Protein 2NQC (pdb70)

GO terms:
  GO:0008092 cytoskeletal protein binding (F, IPI)
  GO:0042802 identical protein binding (F, IPI)
  GO:0005515 protein binding (F, IPI)
  GO:0005737 cytoplasm (C, IDA)
  GO:0045214 sarcomere organization (P, IMP)
  GO:0005829 cytosol (C, TAS)
  GO:0042383 sarcolemma (C, IDA)
  GO:0043034 costamere (C, TAS)
  GO:0030506 ankyrin binding (F, IPI)
  GO:0005829 cytosol (C, IDA)
  GO:0005925 focal adhesion (C, HDA)

Foldseek 3Di:
DWALQPKDKDADQLAAEEAPDKGKIFIARPRGPDWDKDKDKDDPDHWDWDWDQDPRHTIIMIHHQAFDKMFIFIDIRDDDTHPCHRRIYGYYDHRHD

Sequence (97 aa):
AGDPGLVSAYGPGLEGGTTGVSSEFIVNTLNAGSGALSVTIDGPSKVQLDCRECPEGHVVTYTPMAPGNYLIAIKYGGPQHIVGSPFKAKVTGPRLS

Secondary structure (DSSP, 8-state):
---GGG-EEESGGGTEEETTS-EEEEEE-TTS-S--EEEEEESSS--EEEEEEETTEEEEEEE--S-EEEEEEEEESSSPBPTTPSEEEEEESPPP-

CATH classification: 2.60.40.10

Radius of gyration: 13.26 Å; Cα contacts (8 Å, |Δi|>4): 260; chains: 1; bounding box: 26×33×33 Å

Solvent-accessible surface area: 5419 Å² total; per-residue (Å²): 105,32,68,19,47,93,6,62,21,116,19,107,0,13,133,16,23,65,13,38,88,68,10,83,1,20,0,40,17,128,124,1,52,104,31,79,44,44,32,65,16,95,39,51,19,206,25,136,69,85,75,178,134,39,118,86,3,32,20,2,43,1,39,0,77,0,50,18,64,0,80,0,16,0,68,8,18,43,119,114,72,4,119,49,14,71,36,130,0,108,2,81,36,100,147,67,169

Organism: Homo sapiens (NCBI:txid9606)

InterPro domains:
  IPR001298 Filamin/ABP280 repeat [SM00557] (274-371)
  IPR001298 Filamin/ABP280 repeat [SM00557] (374-471)
  IPR001298 Filamin/ABP280 repeat [SM00557] (473-568)
  IPR001298 Filamin/ABP280 repeat [SM00557] (570-661)
  IPR001298 Filamin/ABP280 repeat [SM00557] (666-761)
  IPR001298 Filamin/ABP280 repeat [SM00557] (763-864)
  IPR001298 Filamin/ABP280 repeat [SM00557] (866-963)
  IPR001298 Filamin/ABP280 repeat [SM00557] (965-1059)
  IPR001298 Filamin/ABP280 repeat [SM00557] (1061-1152)
  IPR001298 Filamin/ABP280 repeat [SM00557] (1154-1247)
  IPR001298 Filamin/ABP280 repeat [SM00557] (1249-1347)
  IPR001298 Filamin/ABP280 repeat [SM00557] (1349-1440)
  IPR001298 Filamin/ABP280 repeat [SM00557] (1442-1536)
  IPR001298 Filamin/ABP280 repeat [SM00557] (1538-1633)
  IPR001298 Filamin/ABP280 repeat [SM00557] (1635-1737)
  IPR001298 Filamin/ABP280 repeat [SM00557] (1776-1857)
  IPR001298 Filamin/ABP280 repeat [SM00557] (1858-1949)
  IPR001298 Filamin/ABP280 repeat [SM00557] (1950-2036)
  IPR001298 Filamin/ABP280 repeat [SM00557] (2040-2131)
  IPR001298 Filamin/ABP280 repeat [SM00557] (2216-2309)

Structure (mmCIF, N/CA/C/O backbone):
data_2NQC
#
_entry.id   2NQC
#
_cell.length_a   52.141
_cell.length_b   52.141
_cell.length_c   69.216
_cell.angle_alpha   90.000
_cell.angle_beta   90.000
_cell.angle_gamma   120.000
#
_symmetry.space_group_name_H-M   'P 31 2 1'
#
loop_
_entity.id
_entity.type
_entity.pdbx_description
1 polymer Filamin-C
2 non-polymer 'NICKEL (II) ION'
3 non-polymer IMIDAZOLE
4 non-polymer GLYCEROL
5 water water
#
loop_
_atom_site.group_PDB
_atom_site.id
_atom_site.type_symbol
_atom_site.label_atom_id
_atom_site.label_alt_id
_atom_site.label_comp_id
_atom_site.label_asym_id
_atom_site.label_entity_id
_atom_site.label_seq_id
_atom_site.pdbx_PDB_ins_code
_atom_site.Cartn_x
_atom_site.Cartn_y
_atom_site.Cartn_z
_atom_site.occupancy
_atom_site.B_iso_or_equiv
_atom_site.auth_seq_id
_atom_site.auth_comp_id
_atom_site.auth_asym_id
_atom_site.auth_atom_id
_atom_site.pdbx_PDB_model_num
ATOM 1 N N . ALA A 1 42 ? 42.676 -2.115 20.723 1.00 59.28 2482 ALA A N 1
ATOM 2 C CA . ALA A 1 42 ? 41.360 -1.625 21.244 1.00 58.37 2482 ALA A CA 1
ATOM 3 C C . ALA A 1 42 ? 40.217 -2.170 20.417 1.00 58.26 2482 ALA A C 1
ATOM 4 O O . ALA A 1 42 ? 39.465 -1.391 19.825 1.00 59.44 2482 ALA A O 1
ATOM 6 N N . GLY A 1 43 ? 40.075 -3.500 20.391 1.00 56.82 2483 GLY A N 1
ATOM 7 C CA . GLY A 1 43 ? 39.099 -4.180 19.515 1.00 54.79 2483 GLY A CA 1
ATOM 8 C C . GLY A 1 43 ? 39.765 -4.541 18.207 1.00 53.40 2483 GLY A C 1
ATOM 9 O O . GLY A 1 43 ? 40.797 -3.969 17.885 1.00 54.26 2483 GLY A O 1
ATOM 10 N N . ASP A 1 44 ? 39.159 -5.459 17.443 1.00 50.91 2484 ASP A N 1
ATOM 11 C CA . ASP A 1 44 ? 39.767 -6.044 16.245 1.00 48.99 2484 ASP A CA 1
ATOM 12 C C . ASP A 1 44 ? 39.046 -5.657 14.933 1.00 46.94 2484 ASP A C 1
ATOM 13 O O . ASP A 1 44 ? 37.977 -6.180 14.621 1.00 45.28 2484 ASP A O 1
ATOM 18 N N . PRO A 1 45 ? 39.651 -4.752 14.141 1.00 45.28 2485 PRO A N 1
ATOM 19 C CA . PRO A 1 45 ? 39.028 -4.315 12.891 1.00 44.42 2485 PRO A CA 1
ATOM 20 C C . PRO A 1 45 ? 38.832 -5.455 11.884 1.00 42.95 2485 PRO A C 1
ATOM 21 O O . PRO A 1 45 ? 37.975 -5.379 11.015 1.00 42.15 2485 PRO A O 1
ATOM 25 N N . GLY A 1 46 ? 39.616 -6.522 12.024 1.00 42.08 2486 GLY A N 1
ATOM 26 C CA . GLY A 1 46 ? 39.513 -7.659 11.140 1.00 41.42 2486 GLY A CA 1
ATOM 27 C C . GLY A 1 46 ? 38.219 -8.421 11.300 1.00 40.40 2486 GLY A C 1
ATOM 28 O O . GLY A 1 46 ? 37.883 -9.216 10.453 1.00 40.80 2486 GLY A O 1
ATOM 29 N N . LEU A 1 47 ? 37.489 -8.178 12.389 1.00 40.06 2487 LEU A N 1
ATOM 30 C CA . LEU A 1 47 ? 36.244 -8.886 12.674 1.00 39.33 2487 LEU A CA 1
ATOM 31 C C . LEU A 1 47 ? 35.016 -8.023 12.392 1.00 39.46 2487 LEU A C 1
ATOM 32 O O . LEU A 1 47 ? 33.893 -8.428 12.687 1.00 38.37 2487 LEU A O 1
ATOM 37 N N . VAL A 1 48 ? 35.235 -6.836 11.818 1.00 38.66 2488 VAL A N 1
ATOM 38 C CA . VAL A 1 48 ? 34.140 -5.933 11.472 1.00 38.48 2488 VAL A CA 1
ATOM 39 C C . VAL A 1 48 ? 33.681 -6.197 10.049 1.00 38.14 2488 VAL A C 1
ATOM 40 O O . VAL A 1 48 ? 34.487 -6.166 9.118 1.00 38.35 2488 VAL A O 1
ATOM 44 N N . SER A 1 49 ? 32.394 -6.434 9.867 1.00 38.30 2489 SER A N 1
ATOM 45 C CA . SER A 1 49 ? 31.889 -6.578 8.525 1.00 39.71 2489 SER A CA 1
ATOM 46 C C . SER A 1 49 ? 30.937 -5.441 8.167 1.00 40.23 2489 SER A C 1
ATOM 47 O O . SER A 1 49 ? 30.265 -4.853 9.033 1.00 40.07 2489 SER A O 1
ATOM 50 N N . ALA A 1 50 ? 30.907 -5.113 6.888 1.00 39.84 2490 ALA A N 1
ATOM 51 C CA . ALA A 1 50 ? 30.012 -4.074 6.416 1.00 40.63 2490 ALA A CA 1
ATOM 52 C C . ALA A 1 50 ? 29.337 -4.533 5.149 1.00 40.89 2490 ALA A C 1
ATOM 53 O O . ALA A 1 50 ? 29.967 -5.197 4.324 1.00 41.44 2490 ALA A O 1
ATOM 55 N N . TYR A 1 51 ? 28.060 -4.207 4.993 1.00 41.00 2491 TYR A N 1
ATOM 56 C CA . TYR A 1 51 ? 27.347 -4.548 3.763 1.00 41.43 2491 TYR A CA 1
ATOM 57 C C . TYR A 1 51 ? 26.150 -3.642 3.510 1.00 40.95 2491 TYR A C 1
ATOM 58 O O . TYR A 1 51 ? 25.579 -3.069 4.437 1.00 39.61 2491 TYR A O 1
ATOM 67 N N . GLY A 1 52 ? 25.776 -3.545 2.238 1.00 41.14 2492 GLY A N 1
ATOM 68 C CA . GLY A 1 52 ? 24.529 -2.910 1.834 1.00 41.64 2492 GLY A CA 1
ATOM 69 C C . GLY A 1 52 ? 24.676 -2.011 0.629 1.00 41.45 2492 GLY A C 1
ATOM 70 O O . GLY A 1 52 ? 25.797 -1.650 0.243 1.00 40.84 2492 GLY A O 1
ATOM 71 N N . PRO A 1 53 ? 23.530 -1.593 0.060 1.00 41.96 2493 PRO A N 1
ATOM 72 C CA . PRO A 1 53 ? 23.515 -0.877 -1.207 1.00 41.33 2493 PRO A CA 1
ATOM 73 C C . PRO A 1 53 ? 24.336 0.400 -1.151 1.00 40.64 2493 PRO A C 1
ATOM 74 O O . PRO A 1 53 ? 24.997 0.758 -2.146 1.00 39.21 2493 PRO A O 1
ATOM 78 N N . GLY A 1 54 ? 24.319 1.064 0.016 1.00 39.18 2494 GLY A N 1
ATOM 79 C CA . GLY A 1 54 ? 24.978 2.340 0.172 1.00 38.99 2494 GLY A CA 1
ATOM 80 C C . GLY A 1 54 ? 26.484 2.280 0.058 1.00 38.49 2494 GLY A C 1
ATOM 81 O O . GLY A 1 54 ? 27.124 3.303 -0.112 1.00 38.33 2494 GLY A O 1
ATOM 82 N N . LEU A 1 55 ? 27.065 1.090 0.178 1.00 38.47 2495 LEU A N 1
ATOM 83 C CA . LEU A 1 55 ? 28.501 0.924 0.008 1.00 40.19 2495 LEU A CA 1
ATOM 84 C C . LEU A 1 55 ? 28.934 0.965 -1.478 1.00 40.67 2495 LEU A C 1
ATOM 85 O O . LEU A 1 55 ? 30.111 1.182 -1.789 1.00 39.63 2495 LEU A O 1
ATOM 90 N N . GLU A 1 56 ? 27.986 0.757 -2.382 1.00 42.07 2496 GLU A N 1
ATOM 91 C CA . GLU A 1 56 ? 28.286 0.640 -3.808 1.00 44.17 2496 GLU A CA 1
ATOM 92 C C . GLU A 1 56 ? 27.772 1.809 -4.639 1.00 44.00 2496 GLU A C 1
ATOM 93 O O . GLU A 1 56 ? 28.284 2.085 -5.716 1.00 44.42 2496 GLU A O 1
ATOM 99 N N . GLY A 1 57 ? 26.723 2.467 -4.179 1.00 44.10 2497 GLY A N 1
ATOM 100 C CA . GLY A 1 57 ? 26.109 3.489 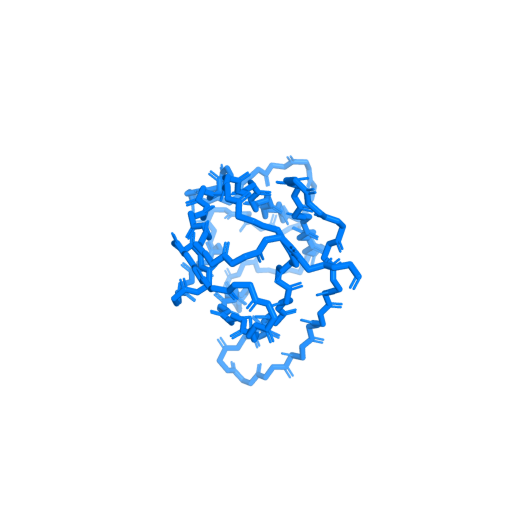-5.013 1.00 43.72 2497 GLY A CA 1
ATOM 101 C C . GLY A 1 57 ? 24.935 4.197 -4.394 1.00 43.02 2497 GLY A C 1
ATOM 102 O O . GLY A 1 57 ? 24.617 3.984 -3.236 1.00 42.83 2497 GLY A O 1
ATOM 103 N N . GLY A 1 58 ? 24.272 5.008 -5.216 1.00 41.71 2498 GLY A N 1
ATOM 104 C CA . GLY A 1 58 ? 23.087 5.739 -4.799 1.00 40.79 2498 GLY A CA 1
ATOM 105 C C . GLY A 1 58 ? 22.748 6.761 -5.856 1.00 39.09 2498 GLY A C 1
ATOM 106 O O . GLY A 1 58 ? 23.401 6.819 -6.883 1.00 38.41 2498 GLY A O 1
ATOM 107 N N . THR A 1 59 ? 21.736 7.575 -5.586 1.00 37.75 2499 THR A N 1
ATOM 108 C CA . THR A 1 59 ? 21.319 8.624 -6.505 1.00 37.39 2499 THR A CA 1
ATOM 109 C C . THR A 1 59 ? 21.117 9.891 -5.720 1.00 35.90 2499 THR A C 1
ATOM 110 O O . THR A 1 59 ? 20.777 9.837 -4.535 1.00 34.14 2499 THR A O 1
ATOM 114 N N . THR A 1 60 ? 21.309 11.042 -6.380 1.00 34.99 2500 THR A N 1
ATOM 115 C CA . THR A 1 60 ? 21.367 12.314 -5.664 1.00 35.19 2500 THR A CA 1
ATOM 116 C C . THR A 1 60 ? 20.011 12.651 -5.051 1.00 34.83 2500 THR A C 1
ATOM 117 O O . THR A 1 60 ? 18.973 12.417 -5.658 1.00 34.70 2500 THR A O 1
ATOM 121 N N . GLY A 1 61 ? 20.041 13.152 -3.830 1.00 33.98 2501 GLY A N 1
ATOM 122 C CA . GLY A 1 61 ? 18.830 13.507 -3.117 1.00 34.20 2501 GLY A CA 1
ATOM 123 C C . GLY A 1 61 ? 18.057 12.331 -2.540 1.00 34.12 2501 GLY A C 1
ATOM 124 O O . GLY A 1 61 ? 17.017 12.523 -1.943 1.00 34.84 2501 GLY A O 1
ATOM 125 N N . VAL A 1 62 ? 18.541 11.109 -2.718 1.00 34.34 2502 VAL A N 1
ATOM 126 C CA . VAL A 1 62 ? 17.872 9.920 -2.161 1.00 34.11 2502 VAL A CA 1
ATOM 127 C C . VAL A 1 62 ? 18.817 9.317 -1.129 1.00 33.21 2502 VAL A C 1
ATOM 128 O O . VAL A 1 62 ? 20.021 9.254 -1.370 1.00 33.20 2502 VAL A O 1
ATOM 132 N N . SER A 1 63 ? 18.304 8.869 0.004 1.00 32.25 2503 SER A N 1
ATOM 133 C CA . SER A 1 63 ? 19.181 8.276 1.016 1.00 33.49 2503 SER A CA 1
ATOM 134 C C . SER A 1 63 ? 19.651 6.865 0.640 1.00 33.74 2503 SER A C 1
ATOM 135 O O . SER A 1 63 ? 18.922 6.087 0.003 1.00 32.37 2503 SER A O 1
ATOM 138 N N . SER A 1 64 ? 20.873 6.572 1.048 1.00 33.87 2504 SER A N 1
ATOM 139 C CA . SER A 1 64 ? 21.492 5.274 0.907 1.00 35.43 2504 SER A CA 1
ATOM 140 C C . SER A 1 64 ? 21.818 4.749 2.289 1.00 35.53 2504 SER A C 1
ATOM 141 O O . SER A 1 64 ? 22.085 5.538 3.206 1.00 34.78 2504 SER A O 1
ATOM 144 N N . GLU A 1 65 ? 21.862 3.429 2.434 1.00 35.42 2505 GLU A N 1
ATOM 145 C CA . GLU A 1 65 ? 22.064 2.811 3.728 1.00 35.85 2505 GLU A CA 1
ATOM 146 C C . GLU A 1 65 ? 23.032 1.642 3.618 1.00 35.62 2505 GLU A C 1
ATOM 147 O O . GLU A 1 65 ? 23.118 0.970 2.587 1.00 34.50 2505 GLU A O 1
ATOM 153 N N . PHE A 1 66 ? 23.779 1.413 4.688 1.00 34.98 2506 PHE A N 1
ATOM 154 C CA . PHE A 1 66 ? 24.555 0.196 4.834 1.00 34.61 2506 PHE A CA 1
ATOM 155 C C . PHE A 1 66 ? 24.684 -0.123 6.320 1.00 35.21 2506 PHE A C 1
ATOM 156 O O . PHE A 1 66 ? 24.368 0.723 7.201 1.00 32.76 2506 PHE A O 1
ATOM 164 N N . ILE A 1 67 ? 25.148 -1.335 6.596 1.00 35.83 2507 ILE A N 1
ATOM 165 C CA . ILE A 1 67 ? 25.220 -1.842 7.963 1.00 36.56 2507 ILE A CA 1
ATOM 166 C C . ILE A 1 67 ? 26.648 -2.212 8.261 1.00 36.49 2507 ILE A C 1
ATOM 167 O O . ILE A 1 67 ? 27.310 -2.838 7.439 1.00 36.85 2507 ILE A O 1
ATOM 172 N N . VAL A 1 68 ? 27.139 -1.783 9.420 1.00 35.90 2508 VAL A N 1
ATOM 173 C CA . VAL A 1 68 ? 28.454 -2.141 9.899 1.00 35.85 2508 VAL A CA 1
ATOM 174 C C . VAL A 1 68 ? 28.239 -2.964 11.168 1.00 35.81 2508 VAL A C 1
ATOM 175 O O . VAL A 1 68 ? 27.700 -2.457 12.161 1.00 35.51 2508 VAL A O 1
ATOM 179 N N . ASN A 1 69 ? 28.660 -4.214 11.130 1.00 35.55 2509 ASN A N 1
ATOM 180 C CA . ASN A 1 69 ? 28.517 -5.131 12.258 1.00 36.26 2509 ASN A CA 1
ATOM 181 C C . ASN A 1 69 ? 29.833 -5.274 13.034 1.00 35.48 2509 ASN A C 1
ATOM 182 O O . ASN A 1 69 ? 30.837 -5.698 12.484 1.00 34.93 2509 ASN A O 1
ATOM 187 N N . THR A 1 70 ? 29.816 -4.895 14.300 1.00 36.64 2510 THR A N 1
ATOM 188 C CA . THR A 1 70 ? 31.000 -4.898 15.157 1.00 37.70 2510 THR A CA 1
ATOM 189 C C . THR A 1 70 ? 30.881 -5.890 16.327 1.00 38.14 2510 THR A C 1
ATOM 190 O O . THR A 1 70 ? 31.701 -5.874 17.255 1.00 37.10 2510 THR A O 1
ATOM 194 N N . LEU A 1 71 ? 29.863 -6.750 16.281 1.00 39.41 2511 LEU A N 1
ATOM 195 C CA . LEU A 1 71 ? 29.460 -7.541 17.461 1.00 40.17 2511 LEU A CA 1
ATOM 196 C C . LEU A 1 71 ? 30.520 -8.532 17.942 1.00 40.18 2511 LEU A C 1
ATOM 197 O O . LEU A 1 71 ? 30.589 -8.795 19.146 1.00 39.76 2511 LEU A O 1
ATOM 202 N N . ASN A 1 72 ? 31.344 -9.059 17.026 1.00 38.86 2512 ASN A N 1
ATOM 203 C CA . ASN A 1 72 ? 32.434 -9.972 17.384 1.00 39.19 2512 ASN A CA 1
ATOM 204 C C . ASN A 1 72 ? 33.801 -9.317 17.358 1.00 38.82 2512 ASN A C 1
ATOM 205 O O . ASN A 1 72 ? 34.816 -10.003 17.403 1.00 39.10 2512 ASN A O 1
ATOM 210 N N . ALA A 1 73 ? 33.838 -7.991 17.265 1.00 38.98 2513 ALA A N 1
ATOM 211 C CA . ALA A 1 73 ? 35.085 -7.270 17.086 1.00 40.04 2513 ALA A CA 1
ATOM 212 C C . ALA A 1 73 ? 35.606 -6.660 18.386 1.00 40.63 2513 ALA A C 1
ATOM 213 O O . ALA A 1 73 ? 36.549 -5.892 18.365 1.00 39.95 2513 ALA A O 1
ATOM 215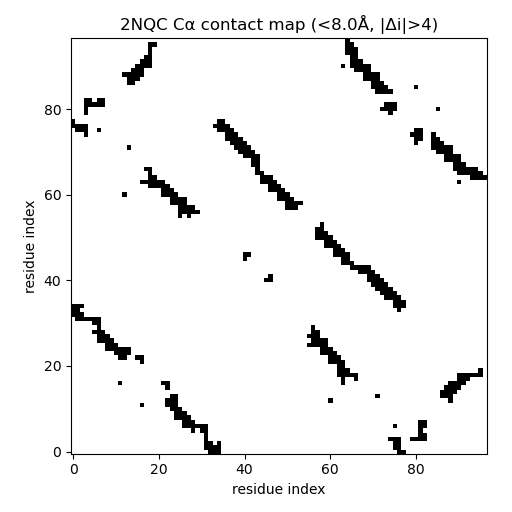 N N . GLY A 1 74 ? 35.002 -7.006 19.519 1.00 41.57 2514 GLY A N 1
ATOM 216 C CA . GLY A 1 74 ? 35.413 -6.424 20.775 1.00 42.65 2514 GLY A CA 1
ATOM 217 C C . GLY A 1 74 ? 34.891 -5.010 20.941 1.00 43.66 2514 GLY A C 1
ATOM 218 O O . GLY A 1 74 ? 33.927 -4.610 20.285 1.00 44.38 2514 GLY A O 1
ATOM 219 N N . SER A 1 75 ? 35.503 -4.261 21.852 1.00 45.06 2515 SER A N 1
ATOM 220 C CA . SER A 1 75 ? 35.048 -2.907 22.193 1.00 45.37 2515 SER A CA 1
ATOM 221 C C . SER A 1 75 ? 36.091 -1.955 21.653 1.00 45.81 2515 SER A C 1
ATOM 222 O O . SER A 1 75 ? 37.253 -2.062 21.986 1.00 48.48 2515 SER A O 1
ATOM 225 N N . GLY A 1 76 ? 35.679 -1.046 20.796 1.00 44.75 2516 GLY A N 1
ATOM 226 C CA . GLY A 1 76 ? 36.571 -0.103 20.144 1.00 43.25 2516 GLY A CA 1
ATOM 227 C C . GLY A 1 76 ? 35.694 0.958 19.502 1.00 42.06 2516 GLY A C 1
ATOM 228 O O . GLY A 1 76 ? 34.486 0.779 19.442 1.00 40.82 2516 GLY A O 1
ATOM 229 N N . ALA A 1 77 ? 36.291 2.065 19.064 1.00 40.76 2517 ALA A N 1
ATOM 230 C CA . ALA A 1 77 ? 35.537 3.143 18.409 1.00 40.97 2517 ALA A CA 1
ATOM 231 C C . ALA A 1 77 ? 35.421 2.863 16.924 1.00 40.39 2517 ALA A C 1
ATOM 232 O O . ALA A 1 77 ? 36.404 2.467 16.285 1.00 39.51 2517 ALA A O 1
ATOM 234 N N . LEU A 1 78 ? 34.211 3.031 16.395 1.00 39.37 2518 LEU A N 1
ATOM 235 C CA . LEU A 1 78 ? 33.974 2.926 14.968 1.00 39.07 2518 LEU A CA 1
ATOM 236 C C . LEU A 1 78 ? 34.086 4.334 14.378 1.00 38.78 2518 LEU A C 1
ATOM 237 O O . LEU A 1 78 ? 33.552 5.298 14.936 1.00 39.23 2518 LEU A O 1
ATOM 242 N N . SER A 1 79 ? 34.800 4.449 13.272 1.00 37.84 2519 SER A N 1
ATOM 243 C CA . SER A 1 79 ? 34.866 5.689 12.522 1.00 38.01 2519 SER A CA 1
ATOM 244 C C . SER A 1 79 ? 34.319 5.469 11.120 1.00 37.28 2519 SER A C 1
ATOM 245 O O . SER A 1 79 ? 34.759 4.554 10.424 1.00 35.89 2519 SER A O 1
ATOM 248 N N . VAL A 1 80 ? 33.370 6.310 10.699 1.00 36.89 2520 VAL A N 1
ATOM 249 C CA . VAL A 1 80 ? 32.876 6.289 9.322 1.00 37.03 2520 VAL A CA 1
ATOM 250 C C . VAL A 1 80 ? 33.003 7.698 8.738 1.00 37.51 2520 VAL A C 1
ATOM 251 O O . VAL A 1 80 ? 32.443 8.623 9.301 1.00 35.72 2520 VAL A O 1
ATOM 255 N N . THR A 1 81 ? 33.747 7.859 7.640 1.00 38.28 2521 THR A N 1
ATOM 256 C CA . THR A 1 81 ? 33.810 9.140 6.926 1.00 39.09 2521 THR A CA 1
ATOM 257 C C . THR A 1 81 ? 33.405 8.928 5.486 1.00 38.69 2521 THR A C 1
ATOM 258 O O . THR A 1 81 ? 33.624 7.852 4.929 1.00 37.66 2521 THR A O 1
ATOM 262 N N . ILE A 1 82 ? 32.780 9.940 4.883 1.00 38.37 2522 ILE A N 1
ATOM 263 C CA . ILE A 1 82 ? 32.389 9.842 3.489 1.00 38.81 2522 ILE A CA 1
ATOM 264 C C . ILE A 1 82 ? 32.851 11.089 2.765 1.00 39.65 2522 ILE A C 1
ATOM 265 O O . ILE A 1 82 ? 32.493 12.210 3.145 1.00 39.22 2522 ILE A O 1
ATOM 270 N N . ASP A 1 83 ? 33.689 10.893 1.754 1.00 40.70 2523 ASP A N 1
ATOM 271 C CA . ASP A 1 83 ? 34.266 12.010 1.016 1.00 41.30 2523 ASP A CA 1
ATOM 272 C C . ASP A 1 83 ? 33.979 11.877 -0.455 1.00 40.92 2523 ASP A C 1
ATOM 273 O O . ASP A 1 83 ? 34.068 10.795 -1.023 1.00 40.24 2523 ASP A O 1
ATOM 278 N N . GLY A 1 84 ? 33.608 13.000 -1.060 1.00 40.90 2524 GLY A N 1
ATOM 279 C CA . GLY A 1 84 ? 33.224 13.021 -2.462 1.00 41.01 2524 GLY A CA 1
ATOM 280 C C . GLY A 1 84 ? 32.803 14.421 -2.902 1.00 40.54 2524 GLY A C 1
ATOM 281 O O . GLY A 1 84 ? 33.074 15.384 -2.205 1.00 39.12 2524 GLY A O 1
ATOM 282 N N . PRO A 1 85 ? 32.109 14.523 -4.050 1.00 40.44 2525 PRO A N 1
ATOM 283 C CA . PRO A 1 85 ? 31.693 15.804 -4.657 1.00 40.77 2525 PRO A CA 1
ATOM 284 C C . PRO A 1 85 ? 30.692 16.647 -3.868 1.00 40.33 2525 PRO A C 1
ATOM 285 O O . PRO A 1 85 ? 30.417 17.780 -4.245 1.00 39.97 2525 PRO A O 1
ATOM 289 N N . SER A 1 86 ? 30.109 16.101 -2.811 1.00 40.25 2526 SER A N 1
ATOM 290 C CA . SER A 1 86 ? 29.253 16.900 -1.926 1.00 40.91 2526 SER A CA 1
ATOM 291 C C . SER A 1 86 ? 29.521 16.453 -0.497 1.00 41.07 2526 SER A C 1
ATOM 292 O O . SER A 1 86 ? 29.977 15.337 -0.289 1.00 40.02 2526 SER A O 1
ATOM 295 N N . LYS A 1 87 ? 29.262 17.340 0.461 1.00 42.15 2527 LYS A N 1
ATOM 296 C CA . LYS A 1 87 ? 29.329 17.001 1.873 1.00 43.79 2527 LYS A CA 1
ATOM 297 C C . LYS A 1 87 ? 28.050 16.275 2.228 1.00 43.23 2527 LYS A C 1
ATOM 298 O O . LYS A 1 87 ? 26.985 16.838 2.111 1.00 44.73 2527 LYS A O 1
ATOM 304 N N . VAL A 1 88 ? 28.125 15.020 2.608 1.00 42.81 2528 VAL A N 1
ATOM 305 C CA . VAL A 1 88 ? 26.896 14.282 2.914 1.00 43.15 2528 VAL A CA 1
ATOM 306 C C . VAL A 1 88 ? 26.524 14.395 4.376 1.00 42.86 2528 VAL A C 1
ATOM 307 O O . VAL A 1 88 ? 27.374 14.543 5.219 1.00 42.95 2528 VAL A O 1
ATOM 311 N N . GLN A 1 89 ? 25.232 14.310 4.656 1.00 43.53 2529 GLN A N 1
ATOM 312 C CA . GLN A 1 89 ? 24.739 14.192 6.022 1.00 43.08 2529 GLN A CA 1
ATOM 313 C C . GLN A 1 89 ? 24.771 12.720 6.373 1.00 41.97 2529 GLN A C 1
ATOM 314 O O . GLN A 1 89 ? 24.332 11.905 5.576 1.00 42.76 2529 GLN A O 1
ATOM 320 N N . LEU A 1 90 ? 25.311 12.395 7.544 1.00 41.12 2530 LEU A N 1
ATOM 321 C CA . LEU A 1 90 ? 25.469 11.027 8.002 1.00 40.90 2530 LEU A CA 1
ATOM 322 C C . LEU A 1 90 ? 24.704 10.779 9.298 1.00 39.43 2530 LEU A C 1
ATOM 323 O O . LEU A 1 90 ? 24.842 11.545 10.271 1.00 37.03 2530 LEU A O 1
ATOM 328 N N . ASP A 1 91 ? 23.922 9.699 9.319 1.00 37.78 2531 ASP A N 1
ATOM 329 C CA . ASP A 1 91 ? 23.268 9.238 10.553 1.00 38.08 2531 ASP A CA 1
ATOM 330 C C . ASP A 1 91 ? 23.672 7.797 10.812 1.00 37.98 2531 ASP A C 1
ATOM 331 O O . ASP A 1 91 ? 23.792 6.994 9.877 1.00 36.57 2531 ASP A O 1
ATOM 336 N N . CYS A 1 92 ? 23.885 7.465 12.076 1.00 38.45 2532 CYS A N 1
ATOM 337 C CA . CYS A 1 92 ? 24.051 6.081 12.483 1.00 39.20 2532 CYS A CA 1
ATOM 338 C C . CYS A 1 92 ? 23.103 5.737 13.643 1.00 40.36 253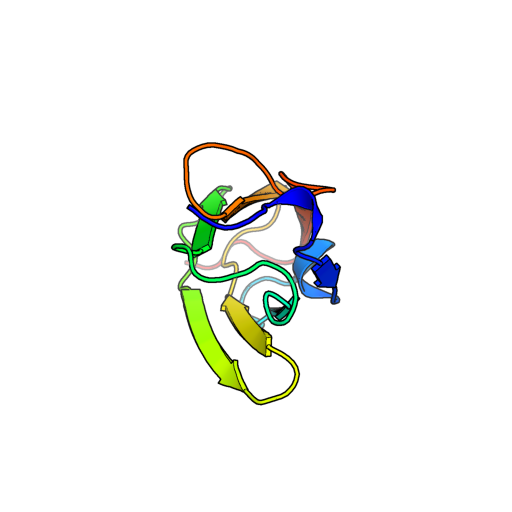2 CYS A C 1
ATOM 339 O O . CYS A 1 92 ? 23.079 6.418 14.665 1.00 40.11 2532 CYS A O 1
ATOM 342 N N . ARG A 1 93 ? 22.304 4.695 13.450 1.00 41.26 2533 ARG A N 1
ATOM 343 C CA . ARG A 1 93 ? 21.477 4.129 14.478 1.00 43.07 2533 ARG A CA 1
ATOM 344 C C . ARG A 1 93 ? 21.957 2.692 14.764 1.00 44.73 2533 ARG A C 1
ATOM 345 O O . ARG A 1 93 ? 22.037 1.830 13.879 1.00 43.05 2533 ARG A O 1
ATOM 353 N N . GLU A 1 94 ? 22.286 2.458 16.021 1.00 46.81 2534 GLU A N 1
ATOM 354 C CA . GLU A 1 94 ? 22.764 1.168 16.490 1.00 49.19 2534 GLU A CA 1
ATOM 355 C C . GLU A 1 94 ? 21.561 0.251 16.710 1.00 50.09 2534 GLU A C 1
ATOM 356 O O . GLU A 1 94 ? 20.717 0.525 17.554 1.00 51.19 2534 GLU A O 1
ATOM 362 N N . CYS A 1 95 ? 21.453 -0.786 15.890 1.00 51.53 2535 CYS A N 1
ATOM 363 C CA . CYS A 1 95 ? 20.374 -1.780 15.958 1.00 52.45 2535 CYS A CA 1
ATOM 364 C C . CYS A 1 95 ? 20.985 -3.144 16.357 1.00 52.72 2535 CYS A C 1
ATOM 365 O O . CYS A 1 95 ? 22.210 -3.231 16.569 1.00 52.33 2535 CYS A O 1
ATOM 368 N N . PRO A 1 96 ? 20.144 -4.192 16.526 1.00 52.93 2536 PRO A N 1
ATOM 369 C CA . PRO A 1 96 ? 20.709 -5.522 16.826 1.00 52.61 2536 PRO A CA 1
ATOM 370 C C . PRO A 1 96 ? 21.614 -6.077 15.732 1.00 52.13 2536 PRO A C 1
ATOM 371 O O . PRO A 1 96 ? 22.665 -6.615 16.040 1.00 52.86 2536 PRO A O 1
ATOM 375 N N . GLU A 1 97 ? 21.215 -5.916 14.471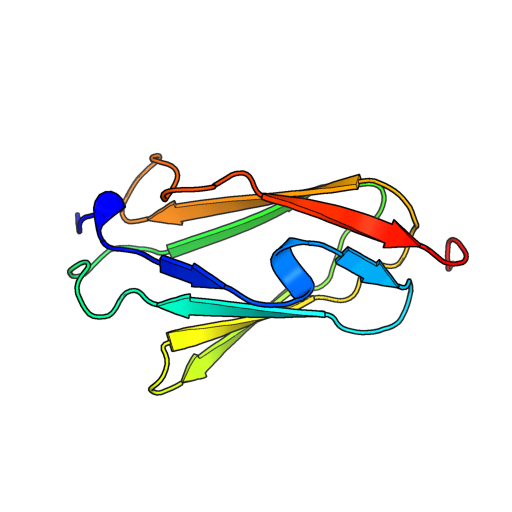 1.00 51.26 2537 GLU A N 1
ATOM 376 C CA . GLU A 1 97 ? 22.045 -6.294 13.331 1.00 49.92 2537 GLU A CA 1
ATOM 377 C C . GLU A 1 97 ? 23.348 -5.490 13.212 1.00 48.52 2537 GLU A C 1
ATOM 378 O O . GLU A 1 97 ? 24.240 -5.881 12.451 1.00 49.69 2537 GLU A O 1
ATOM 384 N N . GLY A 1 98 ? 23.433 -4.354 13.906 1.00 46.61 2538 GLY A N 1
ATOM 385 C CA . GLY A 1 98 ? 24.635 -3.507 13.901 1.00 44.54 2538 GLY A CA 1
ATOM 386 C C . GLY A 1 98 ? 24.386 -2.007 13.713 1.00 42.58 2538 GLY A C 1
ATOM 387 O O . GLY A 1 98 ? 23.253 -1.515 13.886 1.00 42.56 2538 GLY A O 1
ATOM 388 N N . HIS A 1 99 ? 25.459 -1.286 13.387 1.00 39.29 2539 HIS A N 1
ATOM 389 C CA . HIS A 1 99 ? 25.395 0.156 13.101 1.00 38.14 2539 HIS A CA 1
ATOM 390 C C . HIS A 1 99 ? 24.767 0.347 11.725 1.00 36.54 2539 HIS A C 1
ATOM 391 O O . HIS A 1 99 ? 25.350 -0.033 10.703 1.00 36.58 2539 HIS A O 1
ATOM 398 N N . VAL A 1 100 ? 23.578 0.915 11.699 1.00 35.47 2540 VAL A N 1
ATOM 399 C CA . VAL A 1 100 ? 22.878 1.189 10.442 1.00 34.62 2540 VAL A CA 1
ATOM 400 C C . VAL A 1 100 ? 23.169 2.641 10.055 1.00 33.88 2540 VAL A C 1
ATOM 401 O O . VAL A 1 100 ? 22.709 3.588 10.724 1.00 32.20 2540 VAL A O 1
ATOM 405 N N . VAL A 1 101 ? 23.941 2.799 8.983 1.00 32.51 2541 VAL A N 1
ATOM 406 C CA . VAL A 1 101 ? 24.418 4.108 8.533 1.00 32.40 2541 VAL A CA 1
ATOM 407 C C . VAL A 1 101 ? 23.609 4.556 7.339 1.00 32.46 2541 VAL A C 1
ATOM 408 O O . VAL A 1 101 ? 23.425 3.795 6.389 1.00 32.61 2541 VAL A O 1
ATOM 412 N N . THR A 1 102 ? 23.138 5.795 7.386 1.00 32.60 2542 THR A N 1
ATOM 413 C CA . THR A 1 102 ? 22.361 6.411 6.317 1.00 32.10 2542 THR A CA 1
ATOM 414 C C . THR A 1 102 ? 23.055 7.702 5.894 1.00 32.49 2542 THR A C 1
ATOM 415 O O . THR A 1 102 ? 23.545 8.453 6.737 1.00 31.90 2542 THR A O 1
ATOM 419 N N . TYR A 1 103 ? 23.132 7.935 4.587 1.00 32.54 2543 TYR A N 1
ATOM 420 C CA . TYR A 1 103 ? 23.612 9.212 4.054 1.00 31.94 2543 TYR A CA 1
ATOM 421 C C . TYR A 1 103 ? 22.887 9.584 2.804 1.00 31.90 2543 TYR A C 1
ATOM 422 O O . TYR A 1 103 ? 22.378 8.698 2.093 1.00 30.93 2543 TYR A O 1
ATOM 431 N N . THR A 1 104 ? 22.845 10.889 2.515 1.00 31.36 2544 THR A N 1
ATOM 432 C CA . THR A 1 104 ? 22.203 11.386 1.312 1.00 32.32 2544 THR A CA 1
ATOM 433 C C . THR A 1 104 ? 23.180 12.223 0.449 1.00 33.08 2544 THR A C 1
ATOM 434 O O . THR A 1 104 ? 23.523 13.354 0.804 1.00 33.26 2544 THR A O 1
ATOM 438 N N . PRO A 1 105 ? 23.633 11.660 -0.680 1.00 32.37 2545 PRO A N 1
ATOM 439 C CA . PRO A 1 105 ? 24.545 12.373 -1.580 1.00 33.28 2545 PRO A CA 1
ATOM 440 C C . PRO A 1 105 ? 23.782 13.391 -2.389 1.00 33.97 2545 PRO A C 1
ATOM 441 O O . PRO A 1 105 ? 22.638 13.127 -2.789 1.00 33.89 2545 PRO A O 1
ATOM 445 N N . MET A 1 106 ? 24.393 14.558 -2.587 1.00 34.16 2546 MET A N 1
ATOM 446 C CA . MET A 1 106 ? 23.737 15.643 -3.281 1.00 34.37 2546 MET A CA 1
ATOM 447 C C . MET A 1 106 ? 24.367 15.964 -4.642 1.00 34.00 2546 MET A C 1
ATOM 448 O O . MET A 1 106 ? 23.855 16.815 -5.379 1.00 34.34 2546 MET A O 1
ATOM 453 N N . ALA A 1 107 ? 25.466 15.295 -4.967 1.00 33.82 2547 ALA A N 1
ATOM 454 C CA . ALA A 1 107 ? 26.108 15.422 -6.259 1.00 34.24 2547 ALA A CA 1
ATOM 455 C C . ALA A 1 107 ? 26.548 14.083 -6.803 1.00 34.38 2547 ALA A C 1
ATOM 456 O O . ALA A 1 107 ? 26.956 13.189 -6.040 1.00 33.38 2547 ALA A O 1
ATOM 458 N N . PRO A 1 108 ? 26.531 13.944 -8.135 1.00 34.43 2548 PRO A N 1
ATOM 459 C CA . PRO A 1 108 ? 26.982 12.700 -8.764 1.00 35.35 2548 PRO A CA 1
ATOM 460 C C . PRO A 1 108 ? 28.504 12.543 -8.724 1.00 35.68 2548 PRO A C 1
ATOM 461 O O . PRO A 1 10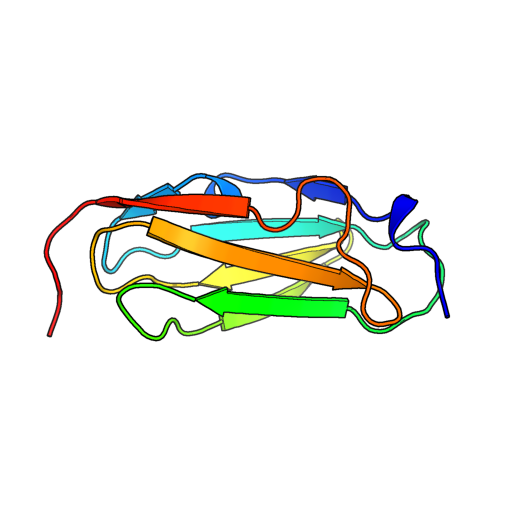8 ? 29.224 13.529 -8.567 1.00 35.72 2548 PRO A O 1
ATOM 465 N N . GLY A 1 109 ? 28.980 11.322 -8.889 1.00 36.12 2549 GLY A N 1
ATOM 466 C CA . GLY A 1 109 ? 30.407 11.050 -8.852 1.00 37.58 2549 GLY A CA 1
ATOM 467 C C . GLY A 1 109 ? 30.778 9.964 -7.859 1.00 38.60 2549 GLY A C 1
ATOM 468 O O . GLY A 1 109 ? 29.913 9.206 -7.406 1.00 38.67 2549 GLY A O 1
ATOM 469 N N . ASN A 1 110 ? 32.066 9.897 -7.524 1.00 39.33 2550 ASN A N 1
ATOM 470 C CA . ASN A 1 110 ? 32.594 8.838 -6.662 1.00 40.39 2550 ASN A CA 1
ATOM 471 C C . ASN A 1 110 ? 32.785 9.314 -5.246 1.00 40.18 2550 ASN A C 1
ATOM 472 O O . ASN A 1 110 ? 33.410 10.327 -5.023 1.00 40.72 2550 ASN A O 1
ATOM 477 N N . TYR A 1 111 ? 32.220 8.571 -4.305 1.00 40.30 2551 TYR A N 1
ATOM 478 C CA . TYR A 1 111 ? 32.346 8.844 -2.903 1.00 40.02 2551 TYR A CA 1
ATOM 479 C C . TYR A 1 111 ? 33.190 7.747 -2.291 1.00 40.57 2551 TYR A C 1
ATOM 480 O O . TYR A 1 111 ? 33.033 6.581 -2.644 1.00 41.73 2551 TYR A O 1
ATOM 489 N N . LEU A 1 112 ? 34.119 8.127 -1.421 1.00 40.80 2552 LEU A N 1
ATOM 490 C CA . LEU A 1 112 ? 34.937 7.158 -0.699 1.00 40.91 2552 LEU A CA 1
ATOM 491 C C . LEU A 1 112 ? 34.445 7.087 0.724 1.00 39.89 2552 LEU A C 1
ATOM 492 O O . LEU A 1 112 ? 34.396 8.104 1.408 1.00 40.27 2552 LEU A O 1
ATOM 497 N N . ILE A 1 113 ? 34.068 5.883 1.131 1.00 39.03 2553 ILE A N 1
ATOM 498 C CA . ILE A 1 113 ? 33.537 5.594 2.456 1.00 38.68 2553 ILE A CA 1
ATOM 499 C C . ILE A 1 113 ? 34.610 4.833 3.246 1.00 37.44 2553 ILE A C 1
ATOM 500 O O . ILE A 1 113 ? 34.856 3.647 3.009 1.00 36.75 2553 ILE A O 1
ATOM 505 N N . ALA A 1 114 ? 35.248 5.523 4.176 1.00 36.67 2554 ALA A N 1
ATOM 506 C CA . ALA A 1 114 ? 36.309 4.915 4.962 1.00 36.86 2554 ALA A CA 1
ATOM 507 C C . ALA A 1 114 ? 35.733 4.493 6.320 1.00 36.70 2554 ALA A C 1
ATOM 508 O O . ALA A 1 114 ? 35.127 5.303 7.067 1.00 36.50 2554 ALA A O 1
ATOM 510 N N . ILE A 1 115 ? 35.906 3.219 6.613 1.00 36.05 2555 ILE A N 1
ATOM 511 C CA . ILE A 1 115 ? 35.442 2.632 7.851 1.00 36.34 2555 ILE A CA 1
ATOM 512 C C . ILE A 1 115 ? 36.647 2.040 8.582 1.00 36.91 2555 ILE A C 1
ATOM 513 O O . ILE A 1 115 ? 37.300 1.119 8.078 1.00 36.48 2555 ILE A O 1
ATOM 518 N N . LYS A 1 116 ? 36.924 2.593 9.755 1.00 37.63 2556 LYS A N 1
ATOM 519 C CA . LYS A 1 116 ? 38.057 2.199 10.588 1.00 39.22 2556 LYS A CA 1
ATOM 520 C C . LYS A 1 116 ? 37.507 1.780 11.941 1.00 39.74 2556 LYS A C 1
ATOM 521 O O . LYS A 1 116 ? 36.422 2.256 12.349 1.00 38.84 2556 LYS A O 1
ATOM 527 N N . TYR A 1 117 ? 38.216 0.879 12.622 1.00 40.83 2557 TYR A N 1
ATOM 528 C CA . TYR A 1 117 ? 37.749 0.361 13.924 1.00 42.38 2557 TYR A CA 1
ATOM 529 C C . TYR A 1 117 ? 38.880 0.223 14.929 1.00 43.74 2557 TYR A C 1
ATOM 530 O O . TYR A 1 117 ? 39.915 -0.372 14.620 1.00 43.33 2557 TYR A O 1
ATOM 539 N N . GLY A 1 118 ? 38.653 0.786 16.114 1.00 45.17 2558 GLY A N 1
ATOM 540 C CA . GLY A 1 118 ? 39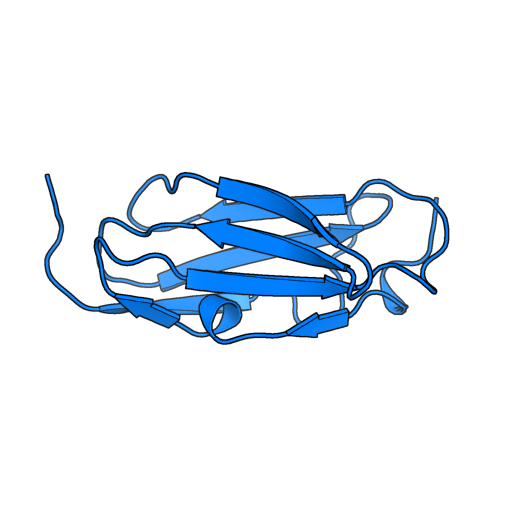.517 0.623 17.267 1.00 46.69 2558 GLY A CA 1
ATOM 541 C C . GLY A 1 118 ? 40.904 1.185 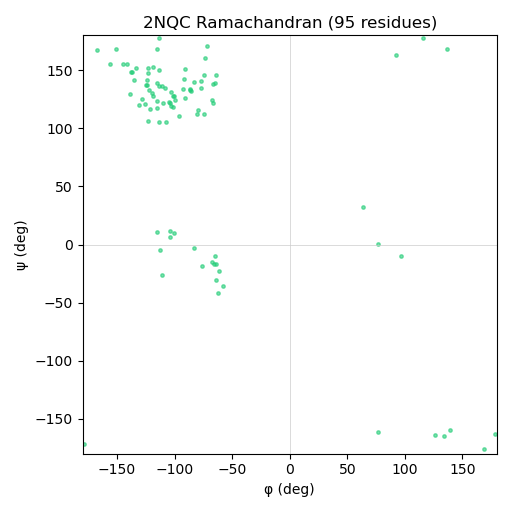17.091 1.00 47.91 2558 GLY A C 1
ATOM 542 O O . GLY A 1 118 ? 41.853 0.648 17.648 1.00 49.04 2558 GLY A O 1
ATOM 543 N N . GLY A 1 119 ? 41.007 2.260 16.320 1.00 48.85 2559 GLY A N 1
ATOM 544 C CA . GLY A 1 119 ? 42.283 2.836 15.914 1.00 49.26 2559 GLY A CA 1
ATOM 545 C C . GLY A 1 119 ? 42.266 3.273 14.455 1.00 49.90 2559 GLY A C 1
ATOM 546 O O . GLY A 1 119 ? 41.200 3.458 13.875 1.00 50.43 2559 GLY A O 1
ATOM 547 N N . PRO A 1 120 ? 43.452 3.421 13.844 1.00 50.34 2560 PRO A N 1
ATOM 548 C CA . PRO A 1 120 ? 43.581 3.963 12.495 1.00 49.84 2560 PRO A CA 1
ATOM 549 C C . PRO A 1 120 ? 43.360 2.940 11.379 1.00 49.38 2560 PRO A C 1
ATOM 550 O O . PRO A 1 120 ? 43.376 3.305 10.228 1.00 49.74 2560 PRO A O 1
ATOM 554 N N . GLN A 1 121 ? 43.130 1.676 11.705 1.00 48.41 2561 GLN A N 1
ATOM 555 C CA . GLN A 1 121 ? 43.110 0.648 10.673 1.00 47.96 2561 GLN A CA 1
ATOM 556 C C . GLN A 1 121 ? 41.749 0.471 9.989 1.00 46.28 2561 GLN A C 1
ATOM 557 O O . GLN A 1 121 ? 40.708 0.370 10.649 1.00 45.03 2561 GLN A O 1
ATOM 563 N N . HIS A 1 122 ? 41.799 0.413 8.661 1.00 44.93 2562 HIS A N 1
ATOM 564 C CA . HIS A 1 122 ? 40.655 0.133 7.815 1.00 44.69 2562 HIS A CA 1
ATOM 565 C C . HIS A 1 122 ? 40.124 -1.279 8.043 1.00 44.45 2562 HIS A C 1
ATOM 566 O O . HIS A 1 122 ? 40.896 -2.227 8.159 1.00 44.15 2562 HIS A O 1
ATOM 573 N N . ILE A 1 123 ? 38.803 -1.418 8.076 1.00 42.91 2563 ILE A N 1
ATOM 574 C CA . ILE A 1 123 ? 38.182 -2.730 8.103 1.00 42.26 2563 ILE A CA 1
ATOM 575 C C . ILE A 1 123 ? 38.355 -3.349 6.729 1.00 42.27 2563 ILE A C 1
ATOM 576 O O . ILE A 1 123 ? 38.787 -2.679 5.805 1.00 40.65 2563 ILE A O 1
ATOM 581 N N . VAL A 1 124 ? 38.016 -4.631 6.599 1.00 42.34 2564 VAL A N 1
ATOM 582 C CA . VAL A 1 124 ? 38.194 -5.326 5.326 1.00 42.59 2564 VAL A CA 1
ATOM 583 C C . VAL A 1 124 ? 37.238 -4.747 4.296 1.00 42.25 2564 VAL A C 1
ATOM 584 O O . VAL A 1 124 ? 36.024 -4.693 4.534 1.00 42.78 2564 VAL A O 1
ATOM 588 N N . GLY A 1 125 ? 37.786 -4.299 3.167 1.00 41.30 2565 GLY A N 1
ATOM 589 C CA . GLY A 1 125 ? 37.006 -3.683 2.103 1.00 40.95 2565 GLY A CA 1
ATOM 590 C C . GLY A 1 125 ? 36.986 -2.156 2.124 1.00 40.35 2565 GLY A C 1
ATOM 591 O O . GLY A 1 125 ? 36.516 -1.529 1.178 1.00 41.01 2565 GLY A O 1
ATOM 592 N N . SER A 1 126 ? 37.483 -1.544 3.187 1.00 39.40 2566 SER A N 1
ATOM 593 C CA . SER A 1 126 ? 37.536 -0.090 3.264 1.00 39.45 2566 SER A CA 1
ATOM 594 C C . SER A 1 126 ? 38.869 0.426 2.739 1.00 40.29 2566 SER A C 1
ATOM 595 O O . SER A 1 126 ? 39.894 -0.149 3.068 1.00 40.44 2566 SER A O 1
ATOM 598 N N . PRO A 1 127 ? 38.872 1.569 2.024 1.00 40.88 2567 PRO A N 1
ATOM 599 C CA . PRO A 1 127 ? 37.729 2.445 1.707 1.00 41.30 2567 PRO A CA 1
ATOM 600 C C . PRO A 1 127 ? 36.834 1.900 0.599 1.00 41.34 2567 PRO A C 1
ATOM 601 O O . PRO A 1 127 ? 37.343 1.408 -0.405 1.00 41.04 2567 PRO A O 1
ATOM 605 N N . PHE A 1 128 ? 35.510 1.948 0.803 1.00 40.75 2568 PHE A N 1
ATOM 606 C CA . PHE A 1 128 ? 34.552 1.526 -0.210 1.00 41.53 2568 PHE A CA 1
ATOM 607 C C . PHE A 1 128 ? 34.322 2.682 -1.201 1.00 42.11 2568 PHE A C 1
ATOM 608 O O . PHE A 1 128 ? 34.246 3.857 -0.796 1.00 42.91 2568 PHE A O 1
ATOM 616 N N . LYS A 1 129 ? 34.223 2.372 -2.487 1.00 43.12 2569 LYS A N 1
ATOM 617 C CA . LYS A 1 129 ? 33.904 3.406 -3.473 1.00 43.38 2569 LYS A CA 1
ATOM 618 C C . LYS A 1 129 ? 32.460 3.281 -3.894 1.00 42.80 2569 LYS A C 1
ATOM 619 O O . LYS A 1 129 ? 32.047 2.247 -4.377 1.00 42.99 2569 LYS A O 1
ATOM 625 N N . ALA A 1 130 ? 31.675 4.324 -3.651 1.00 42.01 2570 ALA A N 1
ATOM 626 C CA . ALA A 1 130 ? 30.272 4.328 -4.059 1.00 41.71 2570 ALA A CA 1
ATOM 627 C C . ALA A 1 130 ? 30.114 5.288 -5.224 1.00 41.16 2570 ALA A C 1
ATOM 628 O O . ALA A 1 130 ? 30.638 6.406 -5.201 1.00 40.55 2570 ALA A O 1
ATOM 630 N N . LYS A 1 131 ? 29.392 4.836 -6.236 1.00 42.23 2571 LYS A N 1
ATOM 631 C CA . LYS A 1 131 ? 29.122 5.637 -7.428 1.00 41.96 2571 LYS A CA 1
ATOM 632 C C . LYS A 1 131 ? 27.707 6.158 -7.376 1.00 41.03 2571 LYS A C 1
ATOM 633 O O . LYS A 1 131 ? 26.747 5.394 -7.240 1.00 40.84 2571 LYS A O 1
ATOM 639 N N . VAL A 1 132 ? 27.572 7.473 -7.426 1.00 40.46 2572 VAL A N 1
ATOM 640 C CA . VAL A 1 132 ? 26.278 8.123 -7.310 1.00 40.09 2572 VAL A CA 1
ATOM 641 C C . VAL A 1 132 ? 25.961 8.789 -8.654 1.00 40.25 2572 VAL A C 1
ATOM 642 O O . VAL A 1 132 ? 26.829 9.424 -9.280 1.00 39.51 2572 VAL A O 1
ATOM 646 N N . THR A 1 133 ? 24.715 8.626 -9.075 1.00 39.98 2573 THR A N 1
ATOM 647 C CA . THR A 1 133 ? 24.213 9.228 -10.293 1.00 40.39 2573 THR A CA 1
ATOM 648 C C . THR A 1 133 ? 23.135 10.236 -9.957 1.00 39.74 2573 THR A C 1
ATOM 649 O O . THR A 1 133 ? 22.647 10.279 -8.825 1.00 39.78 2573 THR A O 1
ATOM 653 N N . GLY A 1 134 ? 22.763 11.038 -10.951 1.00 39.62 2574 GLY A N 1
ATOM 654 C CA . GLY A 1 134 ? 21.617 11.947 -10.874 1.00 39.25 2574 GLY A CA 1
ATOM 655 C C . GLY A 1 134 ? 22.130 13.361 -10.975 1.00 39.22 2574 GLY A C 1
ATOM 656 O O . GLY A 1 134 ? 23.334 13.559 -11.060 1.00 39.19 2574 GLY A O 1
ATOM 657 N N . PRO A 1 135 ? 21.227 14.354 -10.967 1.00 39.18 2575 PRO A N 1
ATOM 658 C CA . PRO A 1 135 ? 21.652 15.755 -10.993 1.00 38.53 2575 PRO A CA 1
ATOM 659 C C . PRO A 1 135 ? 22.442 16.209 -9.761 1.00 38.14 2575 PRO A C 1
ATOM 660 O O . PRO A 1 135 ? 22.165 15.761 -8.643 1.00 36.11 2575 PRO A O 1
ATOM 664 N N . ARG A 1 136 ? 23.401 17.107 -9.972 1.00 38.16 2576 ARG A N 1
ATOM 665 C CA . ARG A 1 136 ? 23.948 17.887 -8.872 1.00 39.02 2576 ARG A CA 1
ATOM 666 C C . ARG A 1 136 ? 22.880 18.832 -8.332 1.00 38.92 2576 ARG A C 1
ATOM 667 O O . ARG A 1 136 ? 22.340 19.677 -9.079 1.00 38.34 2576 ARG A O 1
ATOM 675 N N . LEU A 1 137 ? 22.577 18.695 -7.042 1.00 39.14 2577 LEU A N 1
ATOM 676 C CA . LEU A 1 137 ? 21.493 19.438 -6.407 1.00 40.66 2577 LEU A CA 1
ATOM 677 C C . LEU A 1 137 ? 22.028 20.603 -5.618 1.00 41.88 2577 LEU A C 1
ATOM 678 O O . LEU A 1 137 ? 22.922 20.438 -4.802 1.00 42.12 2577 LEU A O 1
ATOM 683 N N . SER A 1 138 ? 21.482 21.786 -5.883 1.00 43.34 2578 SER A N 1
ATOM 684 C CA . SER A 1 138 ? 21.830 22.989 -5.142 1.00 44.72 2578 SER A CA 1
ATOM 685 C C . SER A 1 138 ? 20.60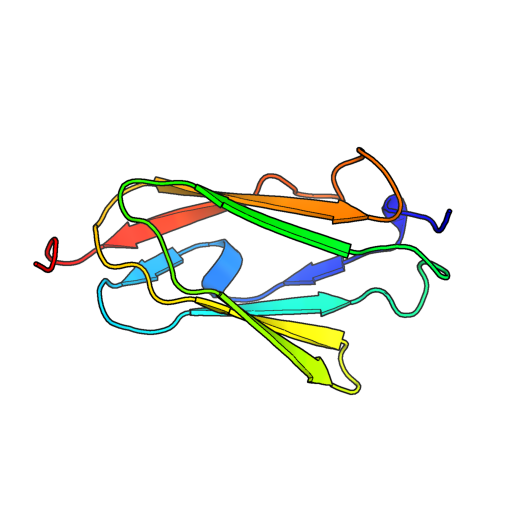4 23.881 -5.040 1.00 45.97 2578 SER A C 1
ATOM 686 O O . SER A 1 138 ? 19.467 23.513 -5.345 1.00 46.29 2578 SER A O 1
#

B-factor: mean 42.6, std 7.76, range [30.93, 71.51]

Nearest PDB structures (foldseek):
  2nqc-assembly1_A  TM=1.010E+00  e=2.725E-19  Homo sapiens
  2d7q-assembly1_A  TM=9.401E-01  e=3.298E-15  Homo sapiens
  2k3t-assembly1_A  TM=9.461E-01  e=3.869E-14  Homo sapiens
  2eec-assembly1_A  TM=9.089E-01  e=4.538E-13  Homo sapiens
  2j3s-assembly2_B  TM=9.526E-01  e=2.992E-10  Homo sapiens